Protein AF-A0A4P0Y1Q5-F1 (afdb_monomer_lite)

pLDDT: mean 70.33, std 23.04, range [26.66, 95.12]

InterPro domains:
  IPR001986 Enolpyruvate transferase domain [PF00275] (1-94)
  IPR013792 RNA 3'-terminal phosphate cyclase/enolpyruvate transferase, alpha/beta [SSF55205] (1-94)
  IPR036968 Enolpyruvate transferase domain superfamily [G3DSA:3.65.10.10] (1-97)

Radius of gyration: 19.57 Å; chains: 1; bounding box: 32×82×38 Å

Organism: Klebsiella pneumoniae (NCBI:txid573)

Structure (mmCIF, N/CA/C/O backbone):
data_AF-A0A4P0Y1Q5-F1
#
_entry.id   AF-A0A4P0Y1Q5-F1
#
loop_
_atom_site.group_PDB
_atom_site.id
_atom_site.type_symbol
_atom_site.label_atom_id
_atom_site.label_alt_id
_atom_site.label_comp_id
_atom_site.label_asym_id
_atom_site.label_entity_id
_atom_site.label_seq_id
_atom_site.pdbx_PDB_ins_code
_atom_site.Cartn_x
_atom_site.Cartn_y
_atom_site.Cartn_z
_atom_site.occupancy
_atom_site.B_iso_or_equiv
_atom_site.auth_seq_id
_atom_site.auth_comp_id
_atom_site.auth_asym_id
_atom_site.auth_atom_id
_atom_site.pdbx_PDB_model_num
ATOM 1 N N . MET A 1 1 ? -4.096 -6.220 19.570 1.00 64.19 1 MET A N 1
ATOM 2 C CA . MET A 1 1 ? -3.852 -5.846 18.153 1.00 64.19 1 MET A CA 1
ATOM 3 C C . MET A 1 1 ? -4.898 -4.886 17.561 1.00 64.19 1 MET A C 1
ATOM 5 O O . MET A 1 1 ? -4.672 -4.423 16.452 1.00 64.19 1 MET A O 1
ATOM 9 N N . LYS A 1 2 ? -5.985 -4.531 18.269 1.00 79.94 2 LYS A N 1
ATOM 10 C CA . LYS A 1 2 ? -7.018 -3.592 17.779 1.00 79.94 2 LYS A CA 1
ATOM 11 C C . LYS A 1 2 ? -6.621 -2.108 17.845 1.00 79.94 2 LYS A C 1
ATOM 13 O O . LYS A 1 2 ? -7.345 -1.261 17.365 1.00 79.94 2 LYS A O 1
ATOM 18 N N . GLU A 1 3 ? -5.465 -1.786 18.416 1.00 81.69 3 GLU A N 1
ATOM 19 C CA . GLU A 1 3 ? -5.032 -0.396 18.644 1.00 81.69 3 GLU A CA 1
ATOM 20 C C . GLU A 1 3 ? -4.018 0.101 17.608 1.00 81.69 3 GLU A C 1
ATOM 22 O O . GLU A 1 3 ? -3.570 1.242 17.672 1.00 81.69 3 GLU A O 1
ATOM 27 N N . ARG A 1 4 ? -3.609 -0.746 16.651 1.00 84.56 4 ARG A N 1
ATOM 28 C CA . ARG A 1 4 ? -2.637 -0.337 15.635 1.00 84.56 4 ARG A CA 1
ATOM 29 C C 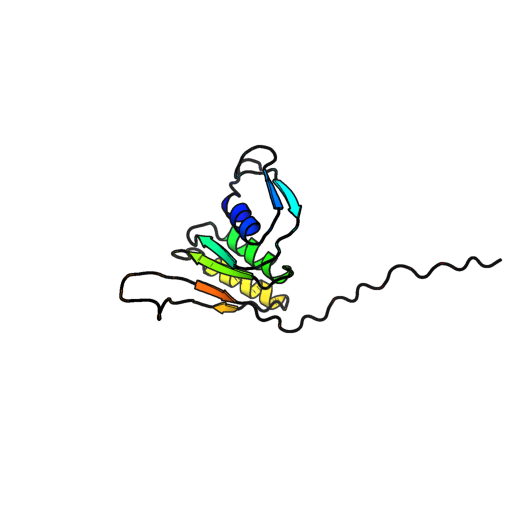. ARG A 1 4 ? -3.371 0.322 14.464 1.00 84.56 4 ARG A C 1
ATOM 31 O O . ARG A 1 4 ? -4.151 -0.372 13.809 1.00 84.56 4 ARG A O 1
ATOM 38 N N . PRO A 1 5 ? -3.110 1.605 14.168 1.00 87.25 5 PRO A N 1
ATOM 39 C CA . PRO A 1 5 ? -3.759 2.276 13.052 1.00 87.25 5 PRO A CA 1
ATOM 40 C C . PRO A 1 5 ? -3.315 1.638 11.733 1.00 87.25 5 PRO A C 1
ATOM 42 O O . PRO A 1 5 ? -2.124 1.402 11.517 1.00 87.25 5 PRO A O 1
ATOM 45 N N . ILE A 1 6 ? -4.281 1.349 10.862 1.00 90.88 6 ILE A N 1
ATOM 46 C CA . ILE A 1 6 ? -4.064 0.744 9.537 1.00 90.88 6 ILE A CA 1
ATOM 47 C C . ILE A 1 6 ? -4.810 1.485 8.414 1.00 90.88 6 ILE A C 1
ATOM 49 O O . ILE A 1 6 ? -4.677 1.112 7.250 1.00 90.88 6 ILE A O 1
ATOM 53 N N . GLY A 1 7 ? -5.529 2.563 8.755 1.00 91.31 7 GLY A N 1
ATOM 54 C CA . GLY A 1 7 ? -6.331 3.389 7.842 1.00 91.31 7 GLY A CA 1
ATOM 55 C C . GLY A 1 7 ? -5.655 3.690 6.510 1.00 91.31 7 GLY A C 1
ATOM 56 O O . GLY A 1 7 ? -6.135 3.274 5.463 1.00 91.31 7 GLY A O 1
ATOM 57 N N . HIS A 1 8 ? -4.463 4.285 6.560 1.00 90.19 8 HIS A N 1
ATOM 58 C CA . HIS A 1 8 ? -3.723 4.675 5.358 1.00 90.19 8 HIS A CA 1
ATOM 59 C C . HIS A 1 8 ? -3.436 3.521 4.385 1.00 90.19 8 HIS A C 1
ATOM 61 O O . HIS A 1 8 ? -3.439 3.723 3.173 1.00 90.19 8 HIS A O 1
ATOM 67 N N . LEU A 1 9 ? -3.197 2.305 4.891 1.00 90.44 9 LEU A N 1
ATOM 68 C CA . LEU A 1 9 ? -3.011 1.137 4.030 1.00 90.44 9 LEU A CA 1
ATOM 69 C C . LEU A 1 9 ? -4.334 0.705 3.396 1.00 90.44 9 LEU A C 1
ATOM 71 O O . LEU A 1 9 ? -4.370 0.376 2.214 1.00 90.44 9 LEU A O 1
ATOM 75 N N . VAL A 1 10 ? -5.416 0.703 4.175 1.00 93.19 10 VAL A N 1
ATOM 76 C CA . VAL A 1 10 ? -6.751 0.346 3.682 1.00 93.19 10 VAL A CA 1
ATOM 77 C C . VAL A 1 10 ? -7.205 1.324 2.602 1.00 93.19 10 VAL A C 1
ATOM 79 O O . VAL A 1 10 ? -7.703 0.882 1.571 1.00 93.19 10 VAL A O 1
ATOM 82 N N . ASP A 1 11 ? -6.973 2.622 2.787 1.00 92.50 11 ASP A N 1
ATOM 83 C CA . ASP A 1 11 ? -7.316 3.650 1.803 1.00 92.50 11 ASP A CA 1
ATOM 84 C C . ASP A 1 11 ? -6.555 3.451 0.490 1.00 92.50 11 ASP A C 1
ATOM 86 O O . ASP A 1 11 ? -7.147 3.487 -0.589 1.00 92.50 11 ASP A O 1
ATOM 90 N N . ALA A 1 12 ? -5.254 3.166 0.565 1.00 90.75 12 ALA A N 1
ATOM 91 C CA . ALA A 1 12 ? -4.440 2.881 -0.612 1.00 90.75 12 ALA A CA 1
ATOM 92 C C . ALA A 1 12 ? -4.872 1.587 -1.330 1.00 90.75 12 ALA A C 1
ATOM 94 O O . ALA A 1 12 ? -4.968 1.547 -2.556 1.00 90.75 12 ALA A O 1
ATOM 95 N N . LEU A 1 13 ? -5.196 0.530 -0.581 1.00 92.12 13 LEU A N 1
ATOM 96 C CA . LEU A 1 13 ? -5.706 -0.717 -1.155 1.00 92.12 13 LEU A CA 1
ATOM 97 C C . LEU A 1 13 ? -7.077 -0.518 -1.819 1.00 92.12 13 LEU A C 1
ATOM 99 O O . LEU A 1 13 ? -7.319 -1.072 -2.892 1.00 92.12 13 LEU A O 1
ATOM 103 N N . ARG A 1 14 ? -7.959 0.290 -1.217 1.00 93.88 14 ARG A N 1
ATOM 104 C CA . ARG A 1 14 ? -9.272 0.645 -1.780 1.00 93.88 14 ARG A CA 1
ATOM 105 C C . ARG A 1 14 ? -9.144 1.440 -3.081 1.00 93.88 14 ARG A C 1
ATOM 107 O O . ARG A 1 14 ? -9.911 1.175 -4.002 1.00 93.88 14 ARG A O 1
ATOM 114 N N . GLN A 1 15 ? -8.164 2.345 -3.199 1.00 92.56 15 GLN A N 1
ATOM 115 C CA . GLN A 1 15 ? -7.869 3.041 -4.465 1.00 92.56 15 GLN A CA 1
ATOM 116 C C . GLN A 1 15 ? -7.537 2.053 -5.592 1.00 92.56 15 GLN A C 1
ATOM 118 O O . GLN A 1 15 ? -8.034 2.201 -6.703 1.00 92.56 15 GLN A O 1
ATOM 123 N N . GLY A 1 16 ? -6.783 0.993 -5.285 1.00 90.69 16 GLY A N 1
ATOM 124 C CA . GLY A 1 16 ? -6.518 -0.103 -6.222 1.00 90.69 16 GLY A CA 1
ATOM 125 C C . GLY A 1 16 ? -7.635 -1.146 -6.319 1.00 90.69 16 GLY A C 1
ATOM 126 O O . GLY A 1 16 ? -7.386 -2.273 -6.741 1.00 90.69 16 GLY A O 1
ATOM 127 N N . GLY A 1 17 ? -8.857 -0.823 -5.886 1.00 92.50 17 GLY A N 1
ATOM 128 C CA . GLY A 1 17 ? -10.046 -1.661 -6.061 1.00 92.50 17 GLY A CA 1
ATOM 129 C C . GLY A 1 17 ? -10.267 -2.751 -5.008 1.00 92.50 17 GLY A C 1
ATOM 130 O O . GLY A 1 17 ? -11.190 -3.554 -5.168 1.00 92.50 17 GLY A O 1
ATOM 131 N N . ALA A 1 18 ? -9.471 -2.799 -3.934 1.00 94.12 18 ALA A N 1
ATOM 132 C CA . ALA A 1 18 ? -9.687 -3.770 -2.865 1.00 94.12 18 ALA A CA 1
ATOM 133 C C . ALA A 1 18 ? -10.977 -3.476 -2.083 1.00 94.12 18 ALA A C 1
ATOM 135 O O . ALA A 1 18 ? -11.283 -2.334 -1.739 1.00 94.12 18 ALA A O 1
ATOM 136 N N . GLN A 1 19 ? -11.710 -4.532 -1.733 1.00 94.44 19 GLN A N 1
ATOM 137 C CA . GLN A 1 19 ? -12.934 -4.441 -0.936 1.00 94.44 19 GLN A CA 1
ATOM 138 C C . GLN A 1 19 ? -12.641 -4.847 0.506 1.00 94.44 19 GLN A C 1
ATOM 140 O O . GLN A 1 19 ? -12.455 -6.032 0.808 1.00 94.44 19 GLN A O 1
ATOM 145 N N . ILE A 1 20 ? -12.581 -3.845 1.383 1.00 94.62 20 ILE A N 1
ATOM 146 C CA . ILE A 1 20 ? -12.169 -3.979 2.782 1.00 94.62 20 ILE A CA 1
ATOM 147 C C . ILE A 1 20 ? -13.201 -3.296 3.673 1.00 94.62 20 ILE A C 1
ATOM 149 O O . ILE A 1 20 ? -13.468 -2.109 3.485 1.00 94.62 20 ILE A O 1
ATOM 153 N N . ASP A 1 21 ? -13.709 -4.015 4.672 1.00 94.69 21 ASP A N 1
ATOM 154 C CA . ASP A 1 21 ? -14.576 -3.462 5.715 1.00 94.69 21 ASP A CA 1
ATOM 155 C C . ASP A 1 21 ? -13.880 -3.484 7.074 1.00 94.69 21 ASP A C 1
ATOM 157 O O . ASP A 1 21 ? -13.219 -4.466 7.426 1.00 94.69 21 ASP A O 1
ATOM 161 N N . TYR A 1 22 ? -14.107 -2.443 7.870 1.00 95.12 22 TYR A N 1
ATOM 162 C CA . TYR A 1 22 ? -13.830 -2.466 9.302 1.00 95.12 22 TYR A CA 1
ATOM 163 C C . TYR A 1 22 ? -14.973 -3.189 10.011 1.00 95.12 22 TYR A C 1
ATOM 165 O O . TYR A 1 22 ? -16.142 -2.878 9.796 1.00 95.12 22 TYR A O 1
ATOM 173 N N . LEU A 1 23 ? -14.646 -4.188 10.830 1.00 93.94 23 LEU A N 1
ATOM 174 C CA . LEU A 1 23 ? -15.656 -4.975 11.545 1.00 93.94 23 LEU A CA 1
ATOM 175 C C . LEU A 1 23 ? -16.079 -4.342 12.872 1.00 93.94 23 LEU A C 1
ATOM 177 O O . LEU A 1 23 ? -17.121 -4.706 13.409 1.00 93.94 23 LEU A O 1
ATOM 181 N N . GLU A 1 24 ? -15.264 -3.434 13.408 1.00 93.06 24 GLU A N 1
ATOM 182 C CA . GLU A 1 24 ? -15.499 -2.809 14.709 1.00 93.06 24 GLU A CA 1
ATOM 183 C C . GLU A 1 24 ? -15.280 -1.294 14.641 1.00 93.06 24 GLU A C 1
ATOM 185 O O . GLU A 1 24 ? -16.245 -0.540 14.564 1.00 93.06 24 GLU A O 1
ATOM 190 N N . GLN A 1 25 ? -14.020 -0.846 14.646 1.00 91.81 25 GLN A N 1
ATOM 191 C CA . GLN A 1 25 ? -13.655 0.569 14.661 1.00 91.81 25 GLN A CA 1
ATOM 192 C C . GLN A 1 25 ? -12.997 0.978 13.339 1.00 91.81 25 GLN A C 1
ATOM 194 O O . GLN A 1 25 ? -12.077 0.313 12.862 1.00 91.81 25 GLN A O 1
ATOM 199 N N . GLU A 1 26 ? -13.434 2.104 12.774 1.00 92.88 26 GLU A N 1
ATOM 200 C CA . GLU A 1 26 ? -12.824 2.688 11.575 1.00 92.88 26 GLU A CA 1
ATOM 201 C C . GLU A 1 26 ? -11.323 2.933 11.796 1.00 92.88 26 GLU A C 1
ATOM 203 O O . GLU A 1 26 ? -10.923 3.422 12.852 1.00 92.88 26 GLU A O 1
ATOM 208 N N . ASN A 1 27 ? -10.498 2.633 10.791 1.00 92.88 27 ASN A N 1
ATOM 209 C CA . ASN A 1 27 ? -9.028 2.739 10.798 1.00 92.88 27 ASN A CA 1
ATOM 210 C C . ASN A 1 27 ? -8.267 1.722 11.658 1.00 92.88 27 ASN A C 1
ATOM 212 O O . ASN A 1 27 ? -7.030 1.764 11.676 1.00 92.88 27 ASN A O 1
ATOM 216 N N . TYR A 1 28 ? -8.961 0.780 12.301 1.00 93.19 28 TYR A N 1
ATOM 217 C CA . TYR A 1 28 ? -8.351 -0.204 13.192 1.00 93.19 28 TYR A CA 1
ATOM 218 C C . TYR A 1 28 ? -8.832 -1.638 12.913 1.00 93.19 28 TYR A C 1
ATOM 220 O O . TYR A 1 28 ? -9.971 -1.857 12.511 1.00 93.19 28 TYR A O 1
ATOM 228 N N . PRO A 1 29 ? -7.988 -2.662 13.130 1.00 91.12 29 PRO A N 1
ATOM 229 C CA . PRO A 1 29 ? -8.421 -4.056 13.055 1.00 91.12 29 PRO A CA 1
ATOM 230 C C . PRO A 1 29 ? -9.523 -4.385 14.082 1.00 91.12 29 PRO A C 1
ATOM 232 O O . PRO A 1 29 ? -9.526 -3.798 15.165 1.00 91.12 29 PRO A O 1
ATOM 235 N N . PRO A 1 30 ? -10.373 -5.402 13.830 1.00 93.94 30 PRO A N 1
ATOM 236 C CA . PRO A 1 30 ? -10.284 -6.394 12.753 1.00 93.94 30 PRO A CA 1
ATOM 237 C C . PRO A 1 30 ? -10.921 -5.957 11.422 1.00 93.94 30 PRO A C 1
ATOM 239 O O . PRO A 1 30 ? -11.896 -5.210 11.387 1.00 93.94 30 PRO A O 1
ATOM 242 N N . LEU A 1 31 ? -10.366 -6.471 10.318 1.00 92.94 31 LEU A N 1
ATOM 243 C CA . LEU A 1 31 ? -10.802 -6.180 8.948 1.00 92.94 31 LEU A CA 1
ATOM 244 C C . LEU A 1 31 ? -11.435 -7.410 8.299 1.00 92.94 31 LEU A C 1
ATOM 246 O O . LEU A 1 31 ? -10.959 -8.531 8.487 1.00 92.94 31 LEU A O 1
ATOM 250 N N . ARG A 1 32 ? -12.446 -7.193 7.460 1.00 93.81 32 ARG A N 1
ATOM 251 C CA . ARG A 1 32 ? -12.976 -8.200 6.538 1.00 93.81 32 ARG A CA 1
ATOM 252 C C . ARG A 1 32 ? -12.550 -7.865 5.116 1.00 93.81 32 ARG A C 1
ATOM 254 O O . ARG A 1 32 ? -12.890 -6.807 4.601 1.00 93.81 32 ARG A O 1
ATOM 261 N N . LEU A 1 33 ? -11.842 -8.792 4.477 1.00 92.56 33 LEU A N 1
ATOM 262 C CA . LEU A 1 33 ? -11.392 -8.675 3.089 1.00 92.56 33 LEU A CA 1
ATOM 263 C C . LEU A 1 33 ? -12.333 -9.495 2.196 1.00 92.56 33 LEU A C 1
ATOM 265 O O . LEU A 1 33 ? -12.505 -10.690 2.436 1.00 92.56 33 LEU A O 1
ATOM 269 N N . ARG A 1 34 ? -12.973 -8.869 1.201 1.00 86.19 34 ARG A N 1
ATOM 270 C CA . ARG A 1 34 ? -13.952 -9.534 0.308 1.00 86.19 34 ARG A CA 1
ATOM 271 C C . ARG A 1 34 ? -13.489 -9.676 -1.139 1.00 86.19 34 ARG A C 1
ATOM 273 O O . ARG A 1 34 ? -14.061 -10.468 -1.878 1.00 86.19 34 ARG A O 1
ATOM 280 N N . GLY A 1 35 ? -12.471 -8.929 -1.547 1.00 75.06 35 GLY A N 1
ATOM 281 C CA . GLY A 1 35 ? -12.004 -8.912 -2.929 1.00 75.06 35 GLY A CA 1
ATOM 282 C C . GLY A 1 35 ? -10.709 -8.129 -3.069 1.00 75.06 35 GLY A C 1
ATOM 283 O O . GLY A 1 35 ? -10.501 -7.145 -2.359 1.00 75.06 35 GLY A O 1
ATOM 284 N N . GLY A 1 36 ? -9.835 -8.640 -3.937 1.00 78.69 36 GLY A N 1
ATOM 285 C CA . GLY A 1 36 ? -8.415 -8.305 -3.991 1.00 78.69 36 GLY A CA 1
ATOM 286 C C . GLY A 1 36 ? -8.072 -6.948 -4.598 1.00 78.69 36 GLY A C 1
ATOM 287 O O . GLY A 1 36 ? -8.905 -6.263 -5.184 1.00 78.69 36 GLY A O 1
ATOM 288 N N . PHE A 1 37 ? -6.795 -6.605 -4.449 1.00 89.94 37 PHE A N 1
ATOM 289 C CA . PHE A 1 37 ? -6.158 -5.451 -5.065 1.00 89.94 37 PHE A CA 1
ATOM 290 C C . PHE A 1 37 ? -5.993 -5.692 -6.571 1.00 89.94 37 PHE A C 1
ATOM 292 O O . PHE A 1 37 ? -5.342 -6.653 -6.983 1.00 89.94 37 PHE A O 1
ATOM 299 N N . GLN A 1 38 ? -6.626 -4.847 -7.381 1.00 91.50 38 GLN A N 1
ATOM 300 C CA . GLN A 1 38 ? -6.654 -4.966 -8.837 1.00 91.50 38 GLN A CA 1
ATOM 301 C C . GLN A 1 38 ? -5.453 -4.308 -9.513 1.00 91.50 38 GLN A C 1
ATOM 303 O O . GLN A 1 38 ? -5.082 -4.723 -10.609 1.00 91.50 38 GLN A O 1
ATOM 308 N N . GLY A 1 39 ? -4.843 -3.325 -8.850 1.00 87.75 39 GLY A N 1
ATOM 309 C CA . GLY A 1 39 ? -3.809 -2.457 -9.407 1.00 87.75 39 GLY A CA 1
ATOM 310 C C . GLY A 1 39 ? -4.378 -1.104 -9.830 1.00 87.75 39 GLY A C 1
ATOM 311 O O . GLY A 1 39 ? -5.395 -0.668 -9.292 1.00 87.75 39 GLY A O 1
ATOM 312 N N . GLY A 1 40 ? -3.725 -0.427 -10.773 1.00 88.62 40 GLY A N 1
ATOM 313 C CA . GLY A 1 40 ? -4.067 0.935 -11.186 1.00 88.62 40 GLY A CA 1
ATOM 314 C C . GLY A 1 40 ? -3.304 2.013 -10.414 1.00 88.62 40 GLY A C 1
ATOM 315 O O . GLY A 1 40 ? -2.243 1.757 -9.848 1.00 88.62 40 GLY A O 1
ATOM 316 N N . ASN A 1 41 ? -3.829 3.238 -10.418 1.00 88.69 41 ASN A N 1
ATOM 317 C CA . ASN A 1 41 ? -3.163 4.391 -9.812 1.00 88.69 41 ASN A CA 1
ATOM 318 C C . ASN A 1 41 ? -3.530 4.510 -8.331 1.00 88.69 41 ASN A C 1
ATOM 320 O O . ASN A 1 41 ? -4.704 4.632 -7.986 1.00 88.69 41 ASN A O 1
ATOM 324 N N . VAL A 1 42 ? -2.520 4.511 -7.468 1.00 88.81 42 VAL A N 1
ATOM 325 C CA . VAL A 1 42 ? -2.663 4.619 -6.016 1.00 88.81 42 VAL A CA 1
ATOM 326 C C . VAL A 1 42 ? -1.800 5.766 -5.520 1.00 88.81 42 VAL A C 1
ATOM 328 O O . VAL A 1 42 ? -0.590 5.778 -5.724 1.00 88.81 42 VAL A O 1
ATOM 331 N N . GLU A 1 43 ? -2.410 6.721 -4.831 1.00 87.75 43 GLU A N 1
ATOM 332 C CA . GLU A 1 43 ? -1.706 7.829 -4.199 1.00 87.75 43 GLU A CA 1
ATOM 333 C C . GLU A 1 43 ? -1.522 7.558 -2.699 1.00 87.75 43 GLU A C 1
ATOM 335 O O . GLU A 1 43 ? -2.474 7.226 -1.985 1.00 87.75 43 GLU A O 1
ATOM 340 N N . VAL A 1 44 ? -0.290 7.724 -2.214 1.00 84.94 44 VAL A N 1
ATOM 341 C CA . VAL A 1 44 ? 0.099 7.515 -0.812 1.00 84.94 44 VAL A CA 1
ATOM 342 C C . VAL A 1 44 ? 0.892 8.722 -0.323 1.00 84.94 44 VAL A C 1
ATOM 344 O O . VAL A 1 44 ? 1.720 9.265 -1.047 1.00 84.94 44 VAL A O 1
ATOM 347 N N . ASP A 1 45 ? 0.660 9.149 0.911 1.00 82.69 45 ASP A N 1
ATOM 348 C CA . ASP A 1 45 ? 1.442 10.212 1.542 1.00 82.69 45 ASP A CA 1
ATOM 349 C C . ASP A 1 45 ? 2.808 9.669 2.016 1.00 82.69 45 ASP A C 1
ATOM 351 O O . ASP A 1 45 ? 2.886 8.676 2.741 1.00 82.69 45 ASP A O 1
ATOM 355 N N . GLY A 1 46 ? 3.895 10.305 1.574 1.00 75.62 46 GLY A N 1
ATOM 356 C CA . GLY A 1 46 ? 5.281 9.923 1.858 1.00 75.62 46 GLY A CA 1
ATOM 357 C C . GLY A 1 46 ? 5.726 10.158 3.302 1.00 75.62 46 GLY A C 1
ATOM 358 O O . GLY A 1 46 ? 6.719 9.561 3.731 1.00 75.62 46 GLY A O 1
ATOM 359 N N . SER A 1 47 ? 4.975 10.965 4.059 1.00 75.38 47 SER A N 1
ATOM 360 C CA . SER A 1 47 ? 5.156 11.148 5.502 1.00 75.38 47 SER A CA 1
ATOM 361 C C . SER A 1 47 ? 4.643 9.959 6.321 1.00 75.38 47 SER A C 1
ATOM 363 O O . SER A 1 47 ? 4.996 9.802 7.493 1.00 75.38 47 SER A O 1
ATOM 365 N N . VAL A 1 48 ? 3.839 9.087 5.706 1.00 70.88 48 VAL A N 1
ATOM 366 C CA . VAL A 1 48 ? 3.246 7.926 6.365 1.00 70.88 48 VAL A CA 1
ATOM 367 C C . VAL A 1 48 ? 4.269 6.791 6.496 1.00 70.88 48 VAL A C 1
ATOM 369 O O . VAL A 1 48 ? 5.219 6.653 5.724 1.00 70.88 48 VAL A O 1
ATOM 372 N N . SER A 1 49 ? 4.077 5.956 7.521 1.00 74.06 49 SER A N 1
ATOM 373 C CA . SER A 1 49 ? 4.950 4.832 7.862 1.00 74.06 49 SER A CA 1
ATOM 374 C C . SER A 1 49 ? 5.311 3.939 6.663 1.00 74.06 49 SER A C 1
ATOM 376 O O . SER A 1 49 ? 4.442 3.427 5.952 1.00 74.06 49 SER A O 1
ATOM 378 N N . SER A 1 50 ? 6.614 3.672 6.525 1.00 79.69 50 SER A N 1
ATOM 379 C CA . SER A 1 50 ? 7.227 2.819 5.494 1.00 79.69 50 SER A CA 1
ATOM 380 C C . SER A 1 50 ? 6.576 1.446 5.354 1.00 79.69 50 SER A C 1
ATOM 382 O O . SER A 1 50 ? 6.501 0.899 4.258 1.00 79.69 50 SER A O 1
ATOM 384 N N . GLN A 1 51 ? 6.052 0.915 6.459 1.00 83.44 51 GLN A N 1
ATOM 385 C CA . GLN A 1 51 ? 5.411 -0.392 6.529 1.00 83.44 51 GLN A CA 1
ATOM 386 C C . GLN A 1 51 ? 4.229 -0.534 5.553 1.00 83.44 51 GLN A C 1
ATOM 388 O O . GLN A 1 51 ? 4.010 -1.618 5.016 1.00 83.44 51 GLN A O 1
ATOM 393 N N . PHE A 1 52 ? 3.475 0.543 5.298 1.00 85.81 52 PHE A N 1
ATOM 394 C CA . PHE A 1 52 ? 2.324 0.495 4.391 1.00 85.81 52 PHE A CA 1
ATOM 395 C C . PHE A 1 52 ? 2.764 0.536 2.935 1.00 85.81 52 PHE A C 1
ATOM 397 O O . PHE A 1 52 ? 2.249 -0.222 2.116 1.00 85.81 52 PHE A O 1
ATOM 404 N N . LEU A 1 53 ? 3.766 1.359 2.627 1.00 84.81 53 LEU A N 1
ATOM 405 C CA . LEU A 1 53 ? 4.339 1.405 1.292 1.00 84.81 53 LEU A CA 1
ATOM 406 C C . LEU A 1 53 ? 5.013 0.075 0.936 1.00 84.81 53 LEU A C 1
ATOM 408 O O . LEU A 1 53 ? 4.777 -0.447 -0.146 1.00 84.81 53 LEU A O 1
ATOM 412 N N . THR A 1 54 ? 5.764 -0.531 1.860 1.00 87.12 54 THR A N 1
ATOM 413 C CA . THR A 1 54 ? 6.313 -1.885 1.691 1.00 87.12 54 THR A CA 1
ATOM 414 C C . THR A 1 54 ? 5.209 -2.911 1.420 1.00 87.12 54 THR A C 1
ATOM 416 O O . THR A 1 54 ? 5.344 -3.710 0.496 1.00 87.12 54 THR A O 1
ATOM 419 N N . ALA A 1 55 ? 4.094 -2.874 2.159 1.00 89.50 55 ALA A N 1
ATOM 420 C CA . ALA A 1 55 ? 2.976 -3.789 1.925 1.00 89.50 55 ALA A CA 1
ATOM 421 C C . ALA A 1 55 ? 2.364 -3.623 0.520 1.00 89.50 55 ALA A C 1
ATOM 423 O O . ALA A 1 55 ? 2.102 -4.617 -0.158 1.00 89.50 55 ALA A O 1
ATOM 424 N N . LEU A 1 56 ? 2.185 -2.382 0.055 1.00 87.50 56 LEU A N 1
ATOM 425 C CA . LEU A 1 56 ? 1.691 -2.096 -1.296 1.00 87.50 56 LEU A CA 1
ATOM 426 C C . LEU A 1 56 ? 2.676 -2.550 -2.372 1.00 87.50 56 LEU A C 1
ATOM 428 O O . LEU A 1 56 ? 2.263 -3.200 -3.327 1.00 87.50 56 LEU A O 1
ATOM 432 N N . LEU A 1 57 ? 3.971 -2.278 -2.194 1.00 86.38 57 LEU A N 1
ATOM 433 C CA . LEU A 1 57 ? 5.021 -2.718 -3.114 1.00 86.38 57 LEU A CA 1
ATOM 434 C C . LEU A 1 57 ? 5.035 -4.237 -3.262 1.00 86.38 57 LEU A C 1
ATOM 436 O O . LEU A 1 57 ? 5.124 -4.735 -4.374 1.00 86.38 57 LEU A O 1
ATOM 440 N N . MET A 1 58 ? 4.885 -4.980 -2.166 1.00 87.12 58 MET A N 1
ATOM 441 C CA . MET A 1 58 ? 4.824 -6.443 -2.220 1.00 87.12 58 MET A CA 1
ATOM 442 C C . MET A 1 58 ? 3.517 -6.970 -2.833 1.00 87.12 58 MET A C 1
ATOM 444 O O . MET A 1 58 ? 3.502 -8.075 -3.370 1.00 87.12 58 MET A O 1
ATOM 448 N N . THR A 1 59 ? 2.430 -6.194 -2.774 1.00 88.19 59 THR A N 1
ATOM 449 C CA . THR A 1 59 ? 1.118 -6.582 -3.320 1.00 88.19 59 THR A CA 1
ATOM 450 C C . THR A 1 59 ? 0.992 -6.256 -4.812 1.00 88.19 59 THR A C 1
ATOM 452 O O . THR A 1 59 ? 0.384 -7.022 -5.555 1.00 88.19 59 THR A O 1
ATOM 455 N N . ALA A 1 60 ? 1.596 -5.156 -5.270 1.00 87.00 60 ALA A N 1
ATOM 456 C CA . ALA A 1 60 ? 1.496 -4.652 -6.641 1.00 87.00 60 ALA A CA 1
ATOM 457 C C . ALA A 1 60 ? 1.830 -5.685 -7.744 1.00 87.00 60 ALA A C 1
ATOM 459 O O . ALA A 1 60 ? 1.061 -5.782 -8.695 1.00 87.00 60 ALA A O 1
ATOM 460 N N . PRO A 1 61 ? 2.881 -6.523 -7.637 1.00 84.69 61 PRO A N 1
ATOM 461 C CA . PRO A 1 61 ? 3.199 -7.531 -8.655 1.00 84.69 61 PRO A CA 1
ATOM 462 C C . PRO A 1 61 ? 2.159 -8.650 -8.783 1.00 84.69 61 PRO A C 1
ATOM 464 O O . PRO A 1 61 ? 2.147 -9.371 -9.779 1.00 84.69 61 PRO A O 1
ATOM 467 N N . LEU A 1 62 ? 1.323 -8.838 -7.759 1.00 85.50 62 LEU A N 1
ATOM 468 C CA . LEU A 1 62 ? 0.265 -9.850 -7.735 1.00 85.50 62 LEU A CA 1
ATOM 469 C C . LEU A 1 62 ? -1.056 -9.317 -8.303 1.00 85.50 62 LEU A C 1
ATOM 471 O O . LEU A 1 62 ? -2.006 -10.084 -8.475 1.00 85.50 62 LEU A O 1
ATOM 475 N N . ALA A 1 63 ? -1.124 -8.015 -8.577 1.00 87.44 63 ALA A N 1
ATOM 476 C CA . ALA A 1 63 ? -2.294 -7.366 -9.128 1.00 87.44 63 ALA A CA 1
ATOM 477 C C . ALA A 1 63 ? -2.539 -7.812 -10.587 1.00 87.44 63 ALA A C 1
ATOM 479 O O . ALA A 1 63 ? -1.596 -7.966 -11.369 1.00 87.44 63 ALA A O 1
ATOM 480 N N . PRO A 1 64 ? -3.801 -8.008 -11.000 1.00 87.44 64 PRO A N 1
ATOM 481 C CA . PRO A 1 64 ? -4.144 -8.260 -12.398 1.00 87.44 64 PRO A CA 1
ATOM 482 C C . PRO A 1 64 ? -3.723 -7.136 -13.358 1.00 87.44 64 PRO A C 1
ATOM 484 O O . PRO A 1 64 ? -3.393 -7.424 -14.515 1.00 87.44 64 PRO A O 1
ATOM 487 N N . GLN A 1 65 ? -3.740 -5.885 -12.890 1.00 86.19 65 GLN A N 1
ATOM 488 C CA . GLN A 1 65 ? -3.356 -4.687 -13.636 1.00 86.19 65 GLN A CA 1
ATOM 489 C C . GLN A 1 65 ? -2.034 -4.113 -13.122 1.00 86.19 65 GLN A C 1
ATOM 491 O O . GLN A 1 65 ? -1.685 -4.257 -11.948 1.00 86.19 65 GLN A O 1
ATOM 496 N N . ASP A 1 66 ? -1.325 -3.402 -13.996 1.00 84.81 66 ASP A N 1
ATOM 497 C CA . ASP A 1 66 ? -0.127 -2.666 -13.599 1.00 84.81 66 ASP A CA 1
ATOM 498 C C . ASP A 1 66 ? -0.500 -1.601 -12.554 1.00 84.81 66 ASP A C 1
ATOM 500 O O . ASP A 1 66 ? -1.570 -0.992 -12.614 1.00 84.81 66 ASP A O 1
ATOM 504 N N . THR A 1 67 ? 0.361 -1.403 -11.556 1.00 85.06 67 THR A N 1
ATOM 505 C CA . THR A 1 67 ? 0.045 -0.567 -10.387 1.00 85.06 67 THR A CA 1
ATOM 506 C C . THR A 1 67 ? 0.951 0.654 -10.307 1.00 85.06 67 THR A C 1
ATOM 508 O O . THR A 1 67 ? 2.105 0.529 -9.931 1.00 85.06 67 THR A O 1
ATOM 511 N N . VAL A 1 68 ? 0.468 1.861 -10.559 1.00 86.50 68 VAL A N 1
ATOM 512 C CA . VAL A 1 68 ? 1.294 3.060 -10.359 1.00 86.50 68 VAL A CA 1
ATOM 513 C C . VAL A 1 68 ? 1.105 3.576 -8.941 1.00 86.50 68 VAL A C 1
ATOM 515 O O . VAL A 1 68 ? 0.005 3.971 -8.566 1.00 86.50 68 VAL A O 1
ATOM 518 N N . ILE A 1 69 ? 2.177 3.584 -8.144 1.00 86.00 69 ILE A N 1
ATOM 519 C CA . ILE A 1 69 ? 2.152 4.165 -6.795 1.00 86.00 69 ILE A CA 1
ATOM 520 C C . ILE A 1 69 ? 2.780 5.556 -6.854 1.00 86.00 69 ILE A C 1
ATOM 522 O O . ILE A 1 69 ? 3.978 5.689 -7.118 1.00 86.00 69 ILE A O 1
ATOM 526 N N . VAL A 1 70 ? 1.964 6.575 -6.596 1.00 84.94 70 VAL A N 1
ATOM 527 C CA . VAL A 1 70 ? 2.351 7.985 -6.531 1.00 84.94 70 VAL A CA 1
ATOM 528 C C . VAL A 1 70 ? 2.578 8.352 -5.070 1.00 84.94 70 VAL A C 1
ATOM 530 O O . VAL A 1 70 ? 1.667 8.248 -4.247 1.00 84.94 70 VAL A O 1
ATOM 533 N N . ILE A 1 71 ? 3.776 8.823 -4.741 1.00 83.25 71 ILE A N 1
ATOM 534 C CA . ILE A 1 71 ? 4.082 9.302 -3.390 1.00 83.25 71 ILE A CA 1
ATOM 535 C C . ILE A 1 71 ? 3.900 10.820 -3.358 1.00 83.25 71 ILE A C 1
ATOM 537 O O . ILE A 1 71 ? 4.545 11.540 -4.122 1.00 83.25 71 ILE A O 1
ATOM 541 N N . LYS A 1 72 ? 3.020 11.305 -2.477 1.00 82.44 72 LYS A N 1
ATOM 542 C CA . LYS A 1 72 ? 2.803 12.732 -2.217 1.00 82.44 72 LYS A CA 1
ATOM 543 C C . LYS A 1 72 ? 3.715 13.214 -1.095 1.00 82.44 72 LYS A C 1
ATOM 545 O O . LYS A 1 72 ? 3.778 12.581 -0.047 1.00 82.44 72 LYS A O 1
ATOM 550 N N . GLY A 1 73 ? 4.355 14.363 -1.289 1.00 76.62 73 GLY A N 1
ATOM 551 C CA . GLY A 1 73 ? 5.224 14.966 -0.278 1.00 76.62 73 GLY A CA 1
ATOM 552 C C . GLY A 1 73 ? 6.573 14.258 -0.143 1.00 76.62 73 GLY A C 1
ATOM 553 O O . GLY A 1 73 ? 7.018 13.544 -1.045 1.00 76.62 73 GLY A O 1
ATOM 554 N N . ASP A 1 74 ? 7.245 14.480 0.986 1.00 73.19 74 ASP A N 1
ATOM 555 C CA . ASP A 1 74 ? 8.600 13.981 1.192 1.00 73.19 74 ASP A CA 1
ATOM 556 C C . ASP A 1 74 ? 8.618 12.532 1.671 1.00 73.19 74 ASP A C 1
ATOM 558 O O . ASP A 1 74 ? 7.996 12.153 2.661 1.00 73.19 74 ASP A O 1
ATOM 562 N N . LEU A 1 75 ? 9.398 11.712 0.971 1.00 75.69 75 LEU A N 1
ATOM 563 C CA . LEU A 1 75 ? 9.592 10.308 1.297 1.00 75.69 75 LEU A CA 1
ATOM 564 C C . LEU A 1 75 ? 10.601 10.152 2.438 1.00 75.69 75 LEU A C 1
ATOM 566 O O . LEU A 1 75 ? 11.809 10.051 2.209 1.00 75.69 75 LEU A O 1
ATOM 570 N N . VAL A 1 76 ? 10.102 10.079 3.670 1.00 72.31 76 VAL A N 1
ATOM 571 C CA . VAL A 1 76 ? 10.937 10.012 4.887 1.00 72.31 76 VAL A CA 1
ATOM 572 C C . VAL A 1 76 ? 11.620 8.642 5.049 1.00 72.31 76 VAL A C 1
ATOM 574 O O . VAL A 1 76 ? 12.575 8.480 5.803 1.00 72.31 76 VAL A O 1
ATOM 577 N N . SER A 1 77 ? 11.152 7.630 4.317 1.00 71.44 77 SER A N 1
ATOM 578 C CA . SER A 1 77 ? 11.469 6.217 4.545 1.00 71.44 77 SER A CA 1
ATOM 579 C C . SER A 1 77 ? 12.272 5.527 3.438 1.00 71.44 77 SER A C 1
ATOM 581 O O . SER A 1 77 ? 12.285 4.297 3.350 1.00 71.44 77 SER A O 1
ATOM 583 N N . LYS A 1 78 ? 12.992 6.299 2.618 1.00 77.81 78 LYS A N 1
ATOM 584 C CA . LYS A 1 78 ? 13.751 5.793 1.463 1.00 77.81 78 LYS A CA 1
ATOM 585 C C . LYS A 1 78 ? 14.604 4.533 1.740 1.00 77.81 78 LYS A C 1
ATOM 587 O O . LYS A 1 78 ? 14.449 3.578 0.984 1.00 77.81 78 LYS A O 1
ATOM 592 N N . PRO A 1 79 ? 15.407 4.442 2.823 1.00 82.44 79 PRO A N 1
ATOM 593 C CA . PRO A 1 79 ? 16.243 3.260 3.055 1.00 82.44 79 PRO A CA 1
ATOM 594 C C . PRO A 1 79 ? 15.446 1.954 3.205 1.00 82.44 79 PRO A C 1
ATOM 596 O O . PRO A 1 79 ? 15.882 0.899 2.756 1.00 82.44 79 PRO A O 1
ATOM 599 N N . TYR A 1 80 ? 14.253 2.012 3.804 1.00 82.38 80 TYR A N 1
ATOM 600 C CA . TYR A 1 80 ? 13.397 0.834 3.986 1.00 82.38 80 TYR A CA 1
ATOM 601 C C . TYR A 1 80 ? 12.761 0.370 2.672 1.00 82.38 80 TYR A C 1
ATOM 603 O O . TYR A 1 80 ? 12.574 -0.829 2.443 1.00 82.38 80 TYR A O 1
ATOM 611 N N . ILE A 1 81 ? 12.455 1.319 1.790 1.00 81.94 81 ILE A N 1
ATOM 612 C CA . ILE A 1 81 ? 11.928 1.038 0.454 1.00 81.94 81 ILE A CA 1
ATOM 613 C C . ILE A 1 81 ? 13.017 0.405 -0.404 1.00 81.94 81 ILE A C 1
ATOM 615 O O . ILE A 1 81 ? 12.760 -0.604 -1.054 1.00 81.94 81 ILE A O 1
ATOM 619 N N . ASP A 1 82 ? 14.241 0.929 -0.334 1.00 82.69 82 ASP A N 1
ATOM 620 C CA . ASP A 1 82 ? 15.390 0.380 -1.055 1.00 82.69 82 ASP A CA 1
ATOM 621 C C . ASP A 1 82 ? 15.647 -1.086 -0.655 1.00 82.69 82 ASP A C 1
ATOM 623 O O . ASP A 1 82 ? 15.823 -1.941 -1.525 1.00 82.69 82 ASP A O 1
ATOM 627 N N . ILE A 1 83 ? 15.570 -1.410 0.645 1.00 86.94 83 ILE A N 1
ATOM 628 C CA . ILE A 1 83 ? 15.662 -2.798 1.141 1.00 86.94 83 ILE A CA 1
ATOM 629 C C . ILE A 1 83 ? 14.545 -3.665 0.551 1.00 86.94 83 ILE A C 1
ATOM 631 O O . ILE A 1 83 ? 14.804 -4.766 0.064 1.00 86.94 83 ILE A O 1
ATOM 635 N N . THR A 1 84 ? 13.307 -3.167 0.575 1.00 86.44 84 THR A N 1
ATOM 636 C CA . THR A 1 84 ? 12.140 -3.892 0.053 1.00 86.44 84 THR A CA 1
ATOM 637 C C . THR A 1 84 ? 12.319 -4.211 -1.432 1.00 86.44 84 THR A C 1
ATOM 639 O O . THR A 1 84 ? 12.131 -5.351 -1.850 1.00 86.44 84 THR A O 1
ATOM 642 N N . LEU A 1 85 ? 12.739 -3.233 -2.233 1.00 82.44 85 LEU A N 1
ATOM 643 C CA . LEU A 1 85 ? 12.940 -3.414 -3.669 1.00 82.44 85 LEU A CA 1
ATOM 644 C C . LEU A 1 85 ? 14.097 -4.344 -3.993 1.00 82.44 85 LEU A C 1
ATOM 646 O O . LEU A 1 85 ? 13.991 -5.160 -4.907 1.00 82.44 85 LEU A O 1
ATOM 650 N N . HIS A 1 86 ? 15.193 -4.250 -3.242 1.00 85.38 86 HIS A N 1
ATOM 651 C CA . HIS A 1 86 ? 16.311 -5.168 -3.404 1.00 85.38 86 HIS A CA 1
ATOM 652 C C . HIS A 1 86 ? 15.885 -6.615 -3.131 1.00 85.3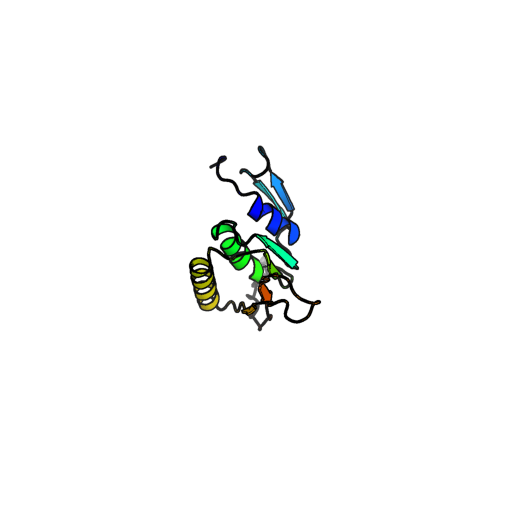8 86 HIS A C 1
ATOM 654 O O . HIS A 1 86 ? 16.218 -7.528 -3.894 1.00 85.38 86 HIS A O 1
ATOM 660 N N . LEU A 1 87 ? 15.084 -6.821 -2.083 1.00 86.25 87 LEU A N 1
ATOM 661 C CA . LEU A 1 87 ? 14.521 -8.126 -1.769 1.00 86.25 87 LEU A CA 1
ATOM 662 C C . LEU A 1 87 ? 13.605 -8.611 -2.898 1.00 86.25 87 LEU A C 1
ATOM 664 O O . LEU A 1 87 ? 13.788 -9.717 -3.393 1.00 86.25 87 LEU A O 1
ATOM 668 N N . MET A 1 88 ? 12.677 -7.776 -3.368 1.00 83.00 88 MET A N 1
ATOM 669 C CA . MET A 1 88 ? 11.770 -8.119 -4.470 1.00 83.00 88 MET A CA 1
ATOM 670 C C . MET A 1 88 ? 12.521 -8.493 -5.755 1.00 83.00 88 MET A C 1
ATOM 672 O O . MET A 1 88 ? 12.192 -9.497 -6.388 1.00 83.00 88 MET A O 1
ATOM 676 N N . LYS A 1 89 ? 13.589 -7.757 -6.088 1.00 83.94 89 LYS A N 1
ATOM 677 C CA . LYS A 1 89 ? 14.470 -8.071 -7.220 1.00 83.94 89 LYS A CA 1
ATOM 678 C C . LYS A 1 89 ? 15.130 -9.442 -7.073 1.00 83.94 89 LYS A C 1
ATOM 680 O O . LYS A 1 89 ? 15.253 -10.173 -8.050 1.00 83.94 89 LYS A O 1
ATOM 685 N N . THR A 1 90 ? 15.508 -9.817 -5.852 1.00 83.44 90 THR A N 1
ATOM 686 C CA . THR A 1 90 ? 16.072 -11.145 -5.551 1.00 83.44 90 THR A CA 1
ATOM 687 C C . THR A 1 90 ? 15.061 -12.271 -5.812 1.00 83.44 90 THR A C 1
ATOM 689 O O . THR A 1 90 ? 15.451 -13.366 -6.204 1.00 83.44 90 THR A O 1
ATOM 692 N N . PHE A 1 91 ? 13.759 -11.994 -5.682 1.00 79.44 91 PHE A N 1
ATOM 693 C CA . PHE A 1 91 ? 12.674 -12.914 -6.047 1.00 79.44 91 PHE A CA 1
ATOM 694 C C . PHE A 1 91 ? 12.274 -12.848 -7.534 1.00 79.44 91 PHE A C 1
ATOM 696 O O . PHE A 1 91 ? 11.267 -13.437 -7.922 1.00 79.44 91 PHE A O 1
ATOM 703 N N . GLY A 1 92 ? 13.047 -12.154 -8.377 1.00 74.75 92 GLY A N 1
ATOM 704 C CA . GLY A 1 92 ? 12.788 -12.045 -9.816 1.00 74.75 92 GLY A CA 1
ATOM 705 C C . GLY A 1 92 ? 11.644 -11.097 -10.177 1.00 74.75 92 GLY A C 1
ATOM 706 O O . GLY A 1 92 ? 11.153 -11.134 -11.302 1.00 74.75 92 GLY A O 1
ATOM 707 N N . VAL A 1 93 ? 11.206 -10.255 -9.238 1.00 75.62 93 VAL A N 1
ATOM 708 C CA . VAL A 1 93 ? 10.222 -9.204 -9.501 1.00 75.62 93 VAL A CA 1
ATOM 709 C C . VAL A 1 93 ? 10.961 -7.931 -9.894 1.00 75.62 93 VAL A C 1
ATOM 711 O O . VAL A 1 93 ? 11.669 -7.334 -9.082 1.00 75.62 93 VAL A O 1
ATOM 714 N N . GLU A 1 94 ? 10.777 -7.493 -11.136 1.00 63.94 94 GLU A N 1
ATOM 715 C CA . GLU A 1 94 ? 11.297 -6.212 -11.605 1.00 63.94 94 GLU A CA 1
ATOM 716 C C . GLU A 1 94 ? 10.273 -5.103 -11.345 1.00 63.94 94 GLU A C 1
ATOM 718 O O . GLU A 1 94 ? 9.177 -5.098 -11.900 1.00 63.94 94 GLU A O 1
ATOM 723 N N . GLY A 1 95 ? 10.635 -4.163 -10.472 1.00 59.03 95 GLY A N 1
ATOM 724 C CA . GLY A 1 95 ? 9.895 -2.927 -10.235 1.00 59.03 95 GLY A CA 1
ATOM 725 C C . GLY A 1 95 ? 10.789 -1.728 -10.489 1.00 59.03 95 GLY A C 1
ATOM 726 O O . GLY A 1 95 ? 11.928 -1.695 -10.020 1.00 59.03 95 GLY A O 1
ATOM 727 N N . THR A 1 96 ? 10.296 -0.744 -11.235 1.00 52.38 96 THR A N 1
ATOM 728 C CA . THR A 1 96 ? 11.035 0.491 -11.501 1.00 52.38 96 THR A CA 1
ATOM 729 C C . THR A 1 96 ? 10.413 1.626 -10.705 1.00 52.38 96 THR A C 1
ATOM 731 O O . THR A 1 96 ? 9.297 2.054 -10.988 1.00 52.38 96 THR A O 1
ATOM 734 N N . ILE A 1 97 ? 11.141 2.146 -9.712 1.00 55.53 97 ILE A N 1
ATOM 735 C CA . ILE A 1 97 ? 10.816 3.468 -9.173 1.00 55.53 97 ILE A CA 1
ATOM 736 C C . ILE A 1 97 ? 11.227 4.494 -10.216 1.00 55.53 97 ILE A C 1
ATOM 738 O O . ILE A 1 97 ? 12.422 4.683 -10.449 1.00 55.53 97 ILE A O 1
ATOM 742 N N . SER A 1 98 ? 10.251 5.195 -10.779 1.00 47.12 98 SER A N 1
ATOM 743 C CA . SER A 1 98 ? 10.505 6.414 -11.530 1.00 47.12 98 SER A CA 1
ATOM 744 C C . SER A 1 98 ? 10.326 7.616 -10.591 1.00 47.12 98 SER A C 1
ATOM 746 O O . SER A 1 98 ? 9.498 7.667 -9.681 1.00 47.12 98 SER A O 1
ATOM 748 N N . LEU A 1 99 ? 11.181 8.616 -10.736 1.00 43.34 99 LEU A N 1
ATOM 749 C CA . LEU A 1 99 ? 10.989 9.886 -10.049 1.00 43.34 99 LEU A CA 1
ATOM 750 C C . LEU A 1 99 ? 10.254 10.781 -11.040 1.00 43.34 99 LEU A C 1
ATOM 752 O O . LEU A 1 99 ? 10.857 11.207 -12.020 1.00 43.34 99 LEU A O 1
ATOM 756 N N . ILE A 1 100 ? 8.965 11.047 -10.825 1.00 45.41 100 ILE A N 1
ATOM 757 C CA . ILE A 1 100 ? 8.267 12.084 -11.590 1.00 45.41 100 ILE A CA 1
ATOM 758 C C . ILE A 1 100 ? 8.592 13.430 -10.978 1.00 45.41 100 ILE A C 1
ATOM 760 O O . ILE A 1 100 ? 7.830 14.008 -10.216 1.00 45.41 100 ILE A O 1
ATOM 764 N N . SER A 1 101 ? 9.757 13.952 -11.341 1.00 34.56 101 SER A N 1
ATOM 765 C CA . SER A 1 101 ? 9.940 15.392 -11.291 1.00 34.56 101 SER A CA 1
ATOM 766 C C . SER A 1 101 ? 8.941 16.019 -12.266 1.00 34.56 101 SER A C 1
ATOM 768 O O . SER A 1 101 ? 9.036 15.755 -13.466 1.00 34.56 101 SER A O 1
ATOM 770 N N . ASP A 1 102 ? 8.019 16.841 -11.762 1.00 35.94 102 ASP A N 1
ATOM 771 C CA . ASP A 1 102 ? 7.055 17.651 -12.524 1.00 35.94 102 ASP A CA 1
ATOM 772 C C . ASP A 1 102 ? 7.756 18.732 -13.378 1.00 35.94 102 ASP A C 1
ATOM 774 O O . ASP A 1 102 ? 7.433 19.917 -13.324 1.00 35.94 102 ASP A O 1
ATOM 778 N N . LEU A 1 103 ? 8.757 18.369 -14.181 1.00 30.42 103 LEU A N 1
ATOM 779 C CA . LEU A 1 103 ? 9.534 19.321 -14.975 1.00 30.42 103 LEU A CA 1
ATOM 780 C C . LEU A 1 103 ? 8.772 19.873 -16.192 1.00 30.42 103 LEU A C 1
ATOM 782 O O . LEU A 1 103 ? 9.363 20.607 -16.977 1.00 30.42 103 LEU A O 1
ATOM 786 N N . TRP A 1 104 ? 7.476 19.579 -16.356 1.00 26.66 104 TRP A N 1
ATOM 787 C CA . TRP A 1 104 ? 6.702 20.028 -17.520 1.00 26.66 104 TRP A CA 1
ATOM 788 C C . TRP A 1 104 ? 5.218 20.341 -17.260 1.00 26.66 104 TRP A C 1
ATOM 790 O O . TRP A 1 104 ? 4.390 20.138 -18.139 1.00 26.66 104 TRP A O 1
ATOM 800 N N . CYS A 1 105 ? 4.849 20.891 -16.099 1.00 27.75 105 CYS A N 1
ATOM 801 C CA . CYS A 1 105 ? 3.503 21.459 -15.925 1.00 27.75 105 CYS A CA 1
ATOM 802 C C . CYS A 1 105 ? 3.538 22.799 -15.175 1.00 27.75 105 CYS A C 1
ATOM 804 O O . CYS A 1 105 ? 3.357 22.857 -13.968 1.00 27.75 105 CYS A O 1
ATOM 806 N N . ALA A 1 106 ? 3.747 23.869 -15.950 1.00 26.86 106 ALA A N 1
ATOM 807 C CA . ALA A 1 106 ? 3.464 25.272 -15.629 1.00 26.86 106 ALA A CA 1
ATOM 808 C C . ALA A 1 106 ? 4.239 25.909 -14.451 1.00 26.86 106 ALA A C 1
ATOM 810 O O . ALA A 1 106 ? 3.867 25.792 -13.295 1.00 26.86 106 ALA A O 1
ATOM 811 N N . ALA A 1 107 ? 5.275 26.685 -14.792 1.00 29.31 107 ALA A N 1
ATOM 812 C CA . ALA A 1 107 ? 5.731 27.876 -14.061 1.00 29.31 107 ALA A CA 1
ATOM 813 C C . ALA A 1 107 ? 5.759 27.802 -12.513 1.00 29.31 107 ALA A C 1
ATOM 815 O O . ALA A 1 107 ? 4.805 28.176 -11.847 1.00 29.31 107 ALA A O 1
ATOM 816 N N . SER A 1 108 ? 6.920 27.449 -11.949 1.00 29.36 108 SER A N 1
ATOM 817 C CA . SER A 1 108 ? 7.383 27.872 -10.614 1.00 29.36 108 SER A CA 1
ATOM 818 C C . SER A 1 108 ? 6.350 27.866 -9.468 1.00 29.36 108 SER A C 1
ATOM 820 O O . SER A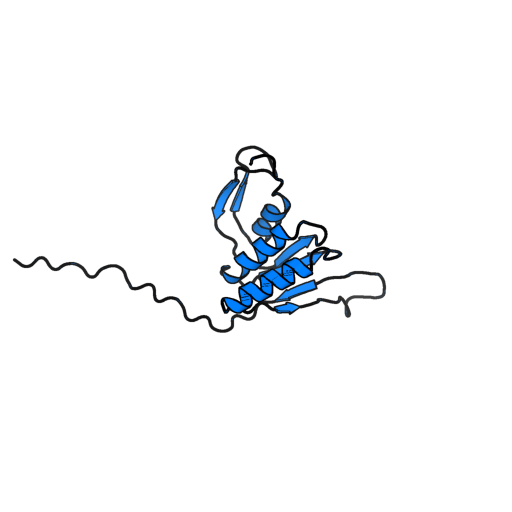 1 108 ? 5.775 28.902 -9.146 1.00 29.36 108 SER A O 1
ATOM 822 N N . SER A 1 109 ? 6.237 26.752 -8.736 1.00 27.06 109 SER A N 1
ATOM 823 C CA . SER A 1 109 ? 6.480 26.689 -7.275 1.00 27.06 109 SER A CA 1
ATOM 824 C C . SER A 1 109 ? 6.215 25.275 -6.726 1.00 27.06 109 SER A C 1
ATOM 826 O O . SER A 1 109 ? 5.082 24.861 -6.536 1.00 27.06 109 SER A O 1
ATOM 828 N N . SER A 1 110 ? 7.309 24.555 -6.447 1.00 32.50 110 SER A N 1
ATOM 829 C CA . SER A 1 110 ? 7.425 23.462 -5.464 1.00 32.50 110 SER A CA 1
ATOM 830 C C . SER A 1 110 ? 6.348 22.360 -5.463 1.00 32.50 110 SER A C 1
ATOM 832 O O . SER A 1 110 ? 5.476 22.345 -4.595 1.00 32.50 110 SER A O 1
ATOM 834 N N . ILE A 1 111 ? 6.497 21.348 -6.324 1.00 35.97 111 ILE A N 1
ATOM 835 C CA . ILE A 1 111 ? 5.868 20.029 -6.135 1.00 35.97 111 ILE A CA 1
ATOM 836 C C . ILE A 1 111 ? 6.914 18.939 -6.419 1.00 35.97 111 ILE A C 1
ATOM 838 O O . ILE A 1 111 ? 7.590 18.950 -7.445 1.00 35.97 111 ILE A O 1
ATOM 842 N N . ASN A 1 112 ? 7.094 18.034 -5.453 1.00 32.47 112 ASN A N 1
ATOM 843 C CA . ASN A 1 112 ? 8.017 16.899 -5.484 1.00 32.47 112 ASN A CA 1
ATOM 844 C C . ASN A 1 112 ? 7.155 15.629 -5.615 1.00 32.47 112 ASN A C 1
ATOM 846 O O . ASN A 1 112 ? 6.633 15.137 -4.615 1.00 32.47 112 ASN A O 1
ATOM 850 N N . ARG A 1 113 ? 6.915 15.149 -6.843 1.00 38.47 113 ARG A N 1
ATOM 851 C CA . ARG A 1 113 ? 6.207 13.883 -7.117 1.00 38.47 113 ARG A CA 1
ATOM 852 C C . ARG A 1 113 ? 7.213 12.764 -7.412 1.00 38.47 113 ARG A C 1
ATOM 854 O O . ARG A 1 113 ? 8.345 12.990 -7.832 1.00 38.47 113 ARG A O 1
ATOM 861 N N . ARG A 1 114 ? 6.839 11.515 -7.139 1.00 39.53 114 ARG A N 1
ATOM 862 C CA . ARG A 1 114 ? 7.583 10.301 -7.533 1.00 39.53 114 ARG A CA 1
ATOM 863 C C . ARG A 1 114 ? 6.558 9.234 -7.925 1.00 39.53 114 ARG A C 1
ATOM 865 O O . ARG A 1 114 ? 5.623 9.032 -7.153 1.00 39.53 114 ARG A O 1
ATOM 872 N N . GLU A 1 115 ? 6.715 8.573 -9.077 1.00 40.66 115 GLU A N 1
ATOM 873 C CA . GLU A 1 115 ? 5.814 7.495 -9.534 1.00 40.66 115 GLU A CA 1
ATOM 874 C C . GLU A 1 115 ? 6.568 6.215 -9.869 1.00 40.66 115 GLU A C 1
ATOM 876 O O . GLU A 1 115 ? 7.543 6.212 -10.602 1.00 40.66 115 GLU A O 1
ATOM 881 N N . ILE A 1 116 ? 6.064 5.079 -9.418 1.00 38.84 116 ILE A N 1
ATOM 882 C CA . ILE A 1 116 ? 6.640 3.767 -9.725 1.00 38.84 116 ILE A CA 1
ATOM 883 C C . ILE A 1 116 ? 5.883 3.168 -10.916 1.00 38.84 116 ILE A C 1
ATOM 885 O O . ILE A 1 116 ? 4.661 3.080 -10.864 1.00 38.84 116 ILE A O 1
ATOM 889 N N . THR A 1 117 ? 6.578 2.754 -11.978 1.00 34.50 117 THR A N 1
ATOM 890 C CA . THR A 1 117 ? 5.981 2.155 -13.192 1.00 34.50 117 THR A CA 1
ATOM 891 C C . THR A 1 117 ? 6.457 0.705 -13.353 1.00 34.50 117 THR A C 1
ATOM 893 O O . THR A 1 117 ? 7.640 0.422 -13.168 1.00 34.50 117 THR A O 1
ATOM 896 N N . TRP A 1 118 ? 5.561 -0.230 -13.698 1.00 40.88 118 TRP A N 1
ATOM 897 C CA . TRP A 1 118 ? 5.876 -1.662 -13.842 1.00 40.88 118 TRP A CA 1
ATOM 898 C C . TRP A 1 118 ? 5.854 -2.069 -15.313 1.00 40.88 118 TRP A C 1
ATOM 900 O O . TRP A 1 118 ? 4.854 -1.874 -15.995 1.00 40.88 118 TRP A O 1
ATOM 910 N N . TRP A 1 119 ? 6.942 -2.665 -15.797 1.00 37.31 119 TRP A N 1
ATOM 911 C CA . TRP A 1 119 ? 6.965 -3.334 -17.094 1.00 37.31 119 TRP A CA 1
ATOM 912 C C . TRP A 1 119 ? 6.758 -4.826 -16.865 1.00 37.31 119 TRP A C 1
ATOM 914 O O . TRP A 1 119 ? 7.526 -5.471 -16.155 1.00 37.31 119 TRP A O 1
ATOM 924 N N . LYS A 1 120 ? 5.719 -5.394 -17.475 1.00 35.75 120 LYS A N 1
ATOM 925 C CA . LYS A 1 120 ? 5.414 -6.827 -17.426 1.00 35.75 120 LYS A CA 1
ATOM 926 C C . LYS A 1 120 ? 6.421 -7.626 -18.266 1.00 35.75 120 LYS A C 1
ATOM 928 O O . LYS A 1 120 ? 6.088 -8.139 -19.332 1.00 35.75 120 LYS A O 1
ATOM 933 N N . ALA A 1 121 ? 7.660 -7.749 -17.799 1.00 34.91 121 ALA A N 1
ATOM 934 C CA . ALA A 1 121 ? 8.645 -8.655 -18.377 1.00 34.91 121 ALA A CA 1
ATOM 935 C C . ALA A 1 121 ? 8.375 -10.092 -17.890 1.00 34.91 121 ALA A C 1
ATOM 937 O O . ALA A 1 121 ? 8.911 -10.563 -16.898 1.00 34.91 121 ALA A O 1
ATOM 938 N N . MET A 1 122 ? 7.482 -10.780 -18.605 1.00 38.38 122 MET A N 1
ATOM 939 C CA . MET A 1 122 ? 7.601 -12.212 -18.907 1.00 38.38 122 MET A CA 1
ATOM 940 C C . MET A 1 122 ? 7.895 -13.163 -17.724 1.00 38.38 122 MET A C 1
ATOM 942 O 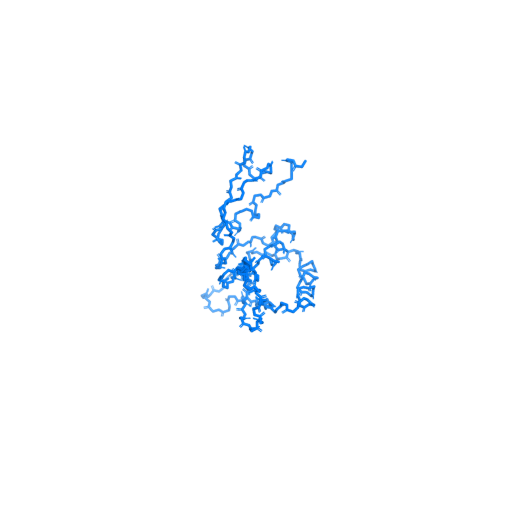O . MET A 1 122 ? 8.824 -13.963 -17.781 1.00 38.38 122 MET A O 1
ATOM 946 N N . LEU A 1 123 ? 7.061 -13.167 -16.680 1.00 36.69 123 LEU A N 1
ATOM 947 C CA . LEU A 1 123 ? 7.050 -14.292 -15.737 1.00 36.69 123 LEU A CA 1
ATOM 948 C C . LEU A 1 123 ? 6.377 -15.513 -16.402 1.00 36.69 123 LEU A C 1
ATOM 950 O O . LEU A 1 123 ? 5.221 -15.409 -16.834 1.00 36.69 123 LEU A O 1
ATOM 954 N N . PRO A 1 124 ? 7.042 -16.682 -16.504 1.00 34.50 124 PRO A N 1
ATOM 955 C CA . PRO A 1 124 ? 6.384 -17.903 -16.947 1.00 34.50 124 PRO A CA 1
ATOM 956 C C . PRO A 1 124 ? 5.289 -18.265 -15.940 1.00 34.50 124 PRO A C 1
ATOM 958 O O . PRO A 1 124 ? 5.538 -18.367 -14.739 1.00 34.50 124 PRO A O 1
ATOM 961 N N . ARG A 1 125 ? 4.055 -18.447 -16.429 1.00 39.31 125 ARG A N 1
ATOM 962 C CA . ARG A 1 125 ? 2.927 -18.866 -15.588 1.00 39.31 125 ARG A CA 1
ATOM 963 C C . ARG A 1 125 ? 3.304 -20.155 -14.846 1.00 39.31 125 ARG A C 1
ATOM 965 O O . ARG A 1 125 ? 3.773 -21.088 -15.508 1.00 39.31 125 ARG A O 1
ATOM 972 N N . PRO A 1 126 ? 3.046 -20.277 -13.533 1.00 33.94 126 PRO A N 1
ATOM 973 C CA . PRO A 1 126 ? 3.083 -21.585 -12.902 1.00 33.94 126 PRO A CA 1
ATOM 974 C C . PRO A 1 126 ? 2.075 -22.477 -13.636 1.00 33.94 126 PRO A C 1
ATOM 976 O O . PRO A 1 126 ? 0.897 -22.131 -13.758 1.00 33.94 126 PRO A O 1
ATOM 979 N N . ARG A 1 127 ? 2.543 -23.607 -14.185 1.00 34.09 127 ARG A N 1
ATOM 980 C CA . ARG A 1 127 ? 1.650 -24.667 -14.662 1.00 34.09 127 ARG A CA 1
ATOM 981 C C . ARG A 1 127 ? 0.862 -25.145 -13.454 1.00 34.09 127 ARG A C 1
ATOM 983 O O . ARG A 1 127 ? 1.361 -25.930 -12.657 1.00 34.09 127 ARG A O 1
ATOM 990 N N . ILE A 1 128 ? -0.371 -24.676 -13.341 1.00 38.12 128 ILE A N 1
ATOM 991 C CA . ILE A 1 128 ? -1.391 -25.369 -12.571 1.00 38.12 128 ILE A CA 1
ATOM 992 C C . ILE A 1 128 ? -1.593 -26.686 -13.323 1.00 38.12 128 ILE A C 1
ATOM 994 O O . ILE A 1 128 ? -2.167 -26.707 -14.413 1.00 38.12 128 ILE A O 1
ATOM 998 N N . SER A 1 129 ? -1.011 -27.768 -12.808 1.00 41.78 129 SER A N 1
ATOM 999 C CA . SER A 1 129 ? -1.340 -29.117 -13.248 1.00 41.78 129 SER A CA 1
ATOM 1000 C C . SER A 1 129 ? -2.852 -29.292 -13.112 1.00 41.78 129 SER A C 1
ATOM 1002 O O . SER A 1 129 ? -3.440 -29.012 -12.068 1.00 41.78 129 SER A O 1
ATOM 1004 N N . SER A 1 130 ? -3.489 -29.676 -14.216 1.00 41.16 130 SER A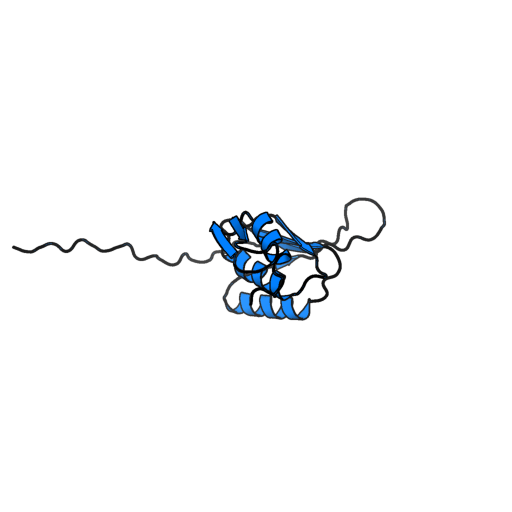 N 1
ATOM 1005 C CA . SER A 1 130 ? -4.934 -29.865 -14.317 1.00 41.16 130 SER A CA 1
ATOM 1006 C C . SER A 1 130 ? -5.465 -30.817 -13.237 1.00 41.16 130 SER A C 1
ATOM 1008 O O . SER A 1 130 ? -4.769 -31.775 -12.884 1.00 41.16 130 SER A O 1
ATOM 1010 N N . PRO A 1 131 ? -6.709 -30.636 -1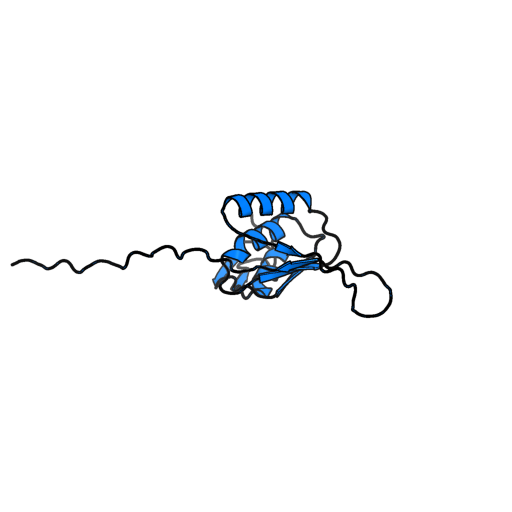2.767 1.00 41.94 131 PRO A N 1
ATOM 1011 C CA . PRO A 1 131 ? -7.317 -31.552 -11.816 1.00 41.94 131 PRO A CA 1
ATOM 1012 C C . PRO A 1 131 ? -7.528 -32.939 -12.444 1.00 41.94 131 PRO A C 1
ATOM 1014 O O . PRO A 1 131 ? -8.119 -33.062 -13.512 1.00 41.94 131 PRO A O 1
ATOM 1017 N N . LEU A 1 132 ? -7.002 -33.950 -11.745 1.00 45.22 132 LEU A N 1
ATOM 1018 C CA . LEU A 1 132 ? -7.449 -35.346 -11.646 1.00 45.22 132 LEU A CA 1
ATOM 1019 C C . LEU A 1 132 ? -8.099 -35.968 -12.897 1.00 45.22 132 LEU A C 1
ATOM 1021 O O . LEU A 1 132 ? -9.279 -35.777 -13.183 1.00 45.22 132 LEU A O 1
ATOM 1025 N N . ALA A 1 133 ? -7.337 -36.839 -13.563 1.00 37.75 133 ALA A N 1
ATOM 1026 C CA . ALA A 1 133 ? -7.884 -37.843 -14.467 1.00 37.75 133 ALA A CA 1
ATOM 1027 C C . ALA A 1 133 ? -8.905 -38.739 -13.726 1.00 37.75 133 ALA A C 1
ATOM 1029 O O . ALA A 1 133 ? -8.641 -39.143 -12.589 1.00 37.75 133 ALA A O 1
ATOM 1030 N N . PRO A 1 134 ? -10.051 -39.089 -14.337 1.00 41.50 134 PRO A N 1
ATOM 1031 C CA . PRO A 1 134 ? -11.022 -39.974 -13.710 1.00 41.50 134 PRO A CA 1
ATOM 1032 C C . PRO A 1 134 ? -10.464 -41.402 -13.623 1.00 41.50 134 PRO A C 1
ATOM 1034 O O . PRO A 1 134 ? -10.093 -42.006 -14.632 1.00 41.50 134 PRO A O 1
ATOM 1037 N N . LEU A 1 135 ? -10.428 -41.946 -12.404 1.00 43.66 135 LEU A N 1
ATOM 1038 C CA . LEU A 1 135 ? -10.180 -43.361 -12.131 1.00 43.66 135 LEU A CA 1
ATOM 1039 C C . LEU A 1 135 ? -11.227 -44.204 -12.876 1.00 43.66 135 LEU A C 1
ATOM 1041 O O . LEU A 1 135 ? -12.398 -44.244 -12.501 1.00 43.66 135 LEU A O 1
ATOM 1045 N N . ARG A 1 136 ? -10.802 -44.883 -13.947 1.00 39.72 136 ARG A N 1
ATOM 1046 C CA . ARG A 1 136 ? -11.572 -45.968 -14.561 1.00 39.72 136 ARG A CA 1
ATOM 1047 C C . ARG A 1 136 ? -11.698 -47.099 -13.540 1.00 39.72 136 ARG A C 1
ATOM 1049 O O . ARG A 1 136 ? -10.710 -47.749 -13.216 1.00 39.72 136 ARG A O 1
ATOM 1056 N N . ALA A 1 137 ? -12.918 -47.334 -13.067 1.00 47.44 137 ALA A N 1
ATOM 1057 C CA . ALA A 1 137 ? -13.288 -48.564 -12.385 1.00 47.44 137 ALA A CA 1
ATOM 1058 C C . ALA A 1 137 ? -13.144 -49.734 -13.373 1.00 47.44 137 ALA A C 1
ATOM 1060 O O . ALA A 1 137 ? -13.883 -49.815 -14.357 1.00 47.44 137 ALA A O 1
ATOM 1061 N N . ALA A 1 138 ? -12.163 -50.602 -13.138 1.00 44.66 138 ALA A N 1
ATOM 1062 C CA . ALA A 1 138 ? -12.089 -51.899 -13.791 1.00 44.66 138 ALA A CA 1
ATOM 1063 C C . ALA A 1 138 ? -13.102 -52.835 -13.116 1.00 44.66 138 ALA A C 1
ATOM 1065 O O . ALA A 1 138 ? -13.086 -52.997 -11.895 1.00 44.66 138 ALA A O 1
ATOM 1066 N N . ARG A 1 139 ? -14.011 -53.370 -13.935 1.00 43.94 139 ARG A N 1
ATOM 1067 C CA . ARG A 1 139 ? -14.716 -54.628 -13.681 1.00 43.94 139 ARG A CA 1
ATOM 1068 C C . ARG A 1 139 ? -13.745 -55.795 -13.785 1.00 43.94 139 ARG A C 1
ATOM 1070 O O . ARG A 1 139 ? -12.785 -55.660 -14.577 1.00 43.94 139 ARG A O 1
#

Secondary structure (DSSP, 8-state):
-TTS--HHHHHHHHHTT-EEEESSSTTSS-EEEEE----EEEEEETTS-HHHHHHHHHHGGGSSS-EEEEEES--TTHHHHHHHHHHHHHTT---EEE----TTSSSSS---EEEEE-----PPPP--PPS--------

Foldseek 3Di:
DFPDFQQQLVQQQVVQPWDKDAPPDHRGDDIDTDDGRQADEGEHELVDDPVSVLVCVVRQVVHVDHHKYKYFDDNPPVVSVVVSQVVCVVVVADKAWAFPPVPDDDDDDDGGMTIITGDPPDDDDPPPPDDDDDDPDDD

Sequence (139 aa):
MKERPIGHLVDALRQGGAQIDYLEQENYPPLRLRGGFQGGNVEVDGSVSSQFLTALLMTAPLAPQDTVIVIKGDLVSKPYIDITLHLMKTFGVEGTISLISDLWCAASSSINRREITWWKAMLPRPRISSPLAPLRAAR